Protein AF-A0AAD8WUH3-F1 (afdb_monomer_lite)

Structure (mmCIF, N/CA/C/O backbone):
data_AF-A0AAD8WUH3-F1
#
_entry.id   AF-A0AAD8WUH3-F1
#
loop_
_atom_site.group_PDB
_atom_site.id
_atom_site.type_symbol
_atom_site.label_atom_id
_atom_site.label_alt_id
_atom_site.label_comp_id
_atom_site.label_asym_id
_atom_site.label_entity_id
_atom_site.label_seq_id
_atom_site.pdbx_PDB_ins_code
_atom_site.Cartn_x
_atom_site.Cartn_y
_atom_site.Cartn_z
_atom_site.occupancy
_atom_site.B_iso_or_equiv
_atom_site.auth_seq_id
_atom_site.auth_comp_id
_atom_site.auth_asym_id
_atom_site.auth_atom_id
_atom_site.pdbx_PDB_model_num
ATOM 1 N N . MET A 1 1 ? 2.588 -2.867 -10.806 1.00 91.44 1 MET A N 1
ATOM 2 C CA . MET A 1 1 ? 3.182 -3.731 -9.761 1.00 91.44 1 MET A CA 1
ATOM 3 C C . MET A 1 1 ? 4.374 -3.021 -9.162 1.00 91.44 1 MET A C 1
ATOM 5 O O . MET A 1 1 ? 5.121 -2.404 -9.914 1.00 91.44 1 MET A O 1
ATOM 9 N N . ILE A 1 2 ? 4.530 -3.071 -7.843 1.00 93.06 2 ILE A N 1
ATOM 10 C CA . ILE A 1 2 ? 5.605 -2.370 -7.139 1.00 93.06 2 ILE A CA 1
ATOM 11 C C . ILE A 1 2 ? 6.214 -3.328 -6.122 1.00 93.06 2 ILE A C 1
ATOM 13 O O . ILE A 1 2 ? 5.486 -3.963 -5.362 1.00 93.06 2 ILE A O 1
ATOM 17 N N . GLN A 1 3 ? 7.537 -3.442 -6.139 1.00 94.94 3 GLN A N 1
ATOM 18 C CA . GLN A 1 3 ? 8.324 -4.185 -5.162 1.00 94.94 3 GLN A CA 1
ATOM 19 C C . GLN A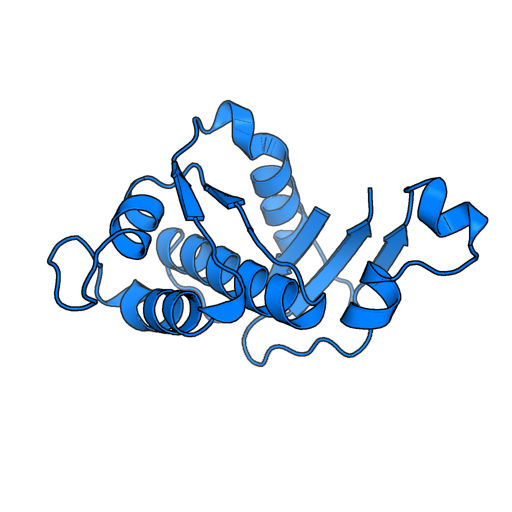 1 3 ? 9.043 -3.179 -4.273 1.00 94.94 3 GLN A C 1
ATOM 21 O O . GLN A 1 3 ? 9.718 -2.277 -4.776 1.00 94.94 3 GLN A O 1
ATOM 26 N N . ALA A 1 4 ? 8.911 -3.341 -2.964 1.00 93.75 4 ALA A N 1
ATOM 27 C CA . ALA A 1 4 ? 9.528 -2.455 -1.995 1.00 93.75 4 ALA A CA 1
ATOM 28 C C . ALA A 1 4 ? 9.868 -3.212 -0.713 1.00 93.75 4 ALA A C 1
ATOM 30 O O . ALA A 1 4 ? 9.199 -4.188 -0.371 1.00 93.75 4 ALA A O 1
ATOM 31 N N . SER A 1 5 ? 10.898 -2.762 -0.004 1.00 93.00 5 SER A N 1
ATOM 32 C CA . SER A 1 5 ? 11.261 -3.311 1.300 1.00 93.00 5 SER A CA 1
ATOM 33 C C . SER A 1 5 ? 11.525 -2.208 2.319 1.00 93.00 5 SER A C 1
ATOM 35 O O . SER A 1 5 ? 11.678 -1.032 1.988 1.00 93.00 5 SER A O 1
ATOM 37 N N . THR A 1 6 ? 11.546 -2.597 3.588 1.00 91.25 6 THR A N 1
ATOM 38 C CA . THR A 1 6 ? 11.826 -1.709 4.711 1.00 91.25 6 THR A CA 1
ATOM 39 C C . THR A 1 6 ? 12.568 -2.480 5.791 1.00 91.25 6 THR A C 1
ATOM 41 O O . THR A 1 6 ? 12.260 -3.642 6.056 1.00 91.25 6 THR A O 1
ATOM 44 N N . SER A 1 7 ? 13.544 -1.832 6.424 1.00 88.00 7 SER A N 1
ATOM 45 C CA . SER A 1 7 ? 14.205 -2.340 7.629 1.00 88.00 7 SER A CA 1
ATOM 46 C C . SER A 1 7 ? 13.462 -1.958 8.914 1.00 88.00 7 SER A C 1
ATOM 48 O O . SER A 1 7 ? 13.795 -2.460 9.982 1.00 88.00 7 SER A O 1
ATOM 50 N N . LYS A 1 8 ? 12.439 -1.093 8.830 1.00 83.56 8 LYS A N 1
ATOM 51 C CA . LYS A 1 8 ? 11.669 -0.579 9.975 1.00 83.56 8 LYS A CA 1
ATOM 52 C C . LYS A 1 8 ? 10.400 -1.389 10.260 1.00 83.56 8 LYS A C 1
ATOM 54 O O . LYS A 1 8 ? 9.394 -0.841 10.703 1.00 83.56 8 LYS A O 1
ATOM 59 N N . THR A 1 9 ? 10.428 -2.693 10.007 1.00 87.19 9 THR A N 1
ATOM 60 C CA . THR A 1 9 ? 9.318 -3.587 10.350 1.00 87.19 9 THR A CA 1
ATOM 61 C C . THR A 1 9 ? 9.752 -4.630 11.371 1.00 87.19 9 THR A C 1
ATOM 63 O O . THR A 1 9 ? 10.843 -5.186 11.283 1.00 87.19 9 THR A O 1
ATOM 66 N N . HIS A 1 10 ? 8.891 -4.886 12.352 1.00 88.12 10 HIS A N 1
ATOM 67 C CA . HIS A 1 10 ? 9.093 -5.891 13.399 1.00 88.12 10 HIS A CA 1
ATOM 68 C C . HIS A 1 10 ? 7.933 -6.894 13.480 1.00 88.12 10 HIS A C 1
ATOM 70 O O . HIS A 1 10 ? 7.990 -7.837 14.266 1.00 88.12 10 HIS A O 1
ATOM 76 N N . SER A 1 11 ? 6.886 -6.716 12.666 1.00 93.44 11 SER A N 1
ATOM 77 C CA . SER A 1 11 ? 5.752 -7.632 12.581 1.00 93.44 11 SER A CA 1
ATOM 78 C C . SER A 1 11 ? 5.241 -7.717 11.135 1.00 93.44 11 SER A C 1
ATOM 80 O O . SER A 1 11 ? 5.312 -6.733 10.391 1.00 93.44 11 SER A O 1
ATOM 82 N N . PRO A 1 12 ? 4.688 -8.867 10.706 1.00 93.38 12 PRO A N 1
ATOM 83 C CA . PRO A 1 12 ? 4.019 -8.959 9.410 1.00 93.38 12 PRO A CA 1
ATOM 84 C C . PRO A 1 12 ? 2.882 -7.940 9.270 1.00 93.38 12 PRO A C 1
ATOM 86 O O . PRO A 1 12 ? 2.707 -7.362 8.207 1.00 93.38 12 PRO A O 1
ATOM 89 N N . LEU A 1 13 ? 2.143 -7.664 10.351 1.00 95.50 13 LEU A N 1
ATOM 90 C CA . LEU A 1 13 ? 1.034 -6.711 10.333 1.00 95.50 13 LEU A CA 1
ATOM 91 C C . LEU A 1 13 ? 1.505 -5.271 10.066 1.00 95.50 13 LEU A C 1
ATOM 93 O O . LEU A 1 13 ? 0.881 -4.562 9.277 1.00 95.50 13 LEU A O 1
ATOM 97 N N . LEU A 1 14 ? 2.626 -4.855 10.662 1.00 95.38 14 LEU A N 1
ATOM 98 C CA . LEU A 1 14 ? 3.232 -3.559 10.371 1.00 95.38 14 LEU A CA 1
ATOM 99 C C . LEU A 1 14 ? 3.749 -3.487 8.928 1.00 95.38 14 LEU A C 1
ATOM 101 O O . LEU A 1 14 ? 3.601 -2.449 8.288 1.00 95.38 14 LEU A O 1
ATOM 105 N N . ALA A 1 15 ? 4.305 -4.578 8.388 1.00 94.62 15 ALA A N 1
ATOM 106 C CA . ALA A 1 15 ? 4.716 -4.623 6.983 1.00 94.62 15 ALA A CA 1
ATOM 107 C C . ALA A 1 15 ? 3.527 -4.385 6.030 1.00 94.62 15 ALA A C 1
ATOM 109 O O . ALA A 1 15 ? 3.651 -3.608 5.085 1.00 94.62 15 ALA A O 1
ATOM 110 N N . GLU A 1 16 ? 2.363 -4.973 6.318 1.00 95.81 16 GLU A N 1
ATOM 111 C CA . GLU A 1 16 ? 1.124 -4.741 5.557 1.00 95.81 16 GLU A CA 1
ATOM 112 C C . GLU A 1 16 ? 0.660 -3.276 5.647 1.00 95.81 16 GLU A C 1
ATOM 114 O O . GLU A 1 16 ? 0.289 -2.664 4.644 1.00 95.81 16 GLU A O 1
ATOM 119 N N . ALA A 1 17 ? 0.721 -2.665 6.834 1.00 96.25 17 ALA A N 1
ATOM 120 C CA . ALA A 1 17 ? 0.362 -1.255 6.993 1.00 96.25 17 ALA A CA 1
ATOM 121 C C . ALA A 1 17 ? 1.353 -0.305 6.302 1.00 96.25 17 ALA A C 1
ATOM 123 O O . ALA A 1 17 ? 0.935 0.697 5.721 1.00 96.25 17 ALA A O 1
ATOM 124 N N . LEU A 1 18 ? 2.649 -0.623 6.310 1.00 95.88 18 LEU A N 1
ATOM 125 C CA . LEU A 1 18 ? 3.662 0.115 5.553 1.00 95.88 18 LEU A CA 1
ATOM 126 C C . LEU A 1 18 ? 3.455 -0.033 4.040 1.00 95.88 18 LEU A C 1
ATOM 128 O O . LEU A 1 18 ? 3.661 0.932 3.307 1.00 95.88 18 LEU A O 1
ATOM 132 N N . ALA A 1 19 ? 2.984 -1.190 3.569 1.00 96.12 19 ALA A N 1
ATOM 133 C CA . ALA A 1 19 ? 2.599 -1.370 2.173 1.00 96.12 19 ALA A CA 1
ATOM 134 C C . ALA A 1 19 ? 1.400 -0.481 1.790 1.00 96.12 19 ALA A C 1
ATOM 136 O O . ALA A 1 19 ? 1.431 0.156 0.736 1.00 96.12 19 ALA A O 1
ATOM 137 N N . LEU A 1 20 ? 0.381 -0.359 2.654 1.00 96.88 20 LEU A N 1
ATOM 138 C CA . LEU A 1 20 ? -0.730 0.583 2.448 1.00 96.88 20 LEU A CA 1
ATOM 139 C C . LEU A 1 20 ? -0.252 2.042 2.456 1.00 96.88 20 LEU A C 1
ATOM 141 O O . LEU A 1 20 ? -0.656 2.829 1.597 1.00 96.88 20 LEU A O 1
ATOM 145 N N . PHE A 1 21 ? 0.618 2.403 3.399 1.00 96.00 21 PHE A N 1
ATOM 146 C CA . PHE A 1 21 ? 1.223 3.731 3.459 1.00 96.00 21 PHE A CA 1
ATOM 147 C C . PHE A 1 21 ? 1.978 4.055 2.163 1.00 96.00 21 PHE A C 1
ATOM 149 O O . PHE A 1 21 ? 1.702 5.079 1.541 1.00 96.00 21 PHE A O 1
ATOM 156 N N . LEU A 1 22 ? 2.838 3.149 1.687 1.00 96.19 22 LEU A N 1
ATOM 157 C CA . LEU A 1 22 ? 3.539 3.301 0.412 1.00 96.19 22 LEU A CA 1
ATOM 158 C C . LEU A 1 22 ? 2.566 3.482 -0.754 1.00 96.19 22 LEU A C 1
ATOM 160 O O . LEU A 1 22 ? 2.723 4.400 -1.555 1.00 96.19 22 LEU A O 1
ATOM 164 N N . ALA A 1 23 ? 1.558 2.614 -0.850 1.00 96.38 23 ALA A N 1
ATOM 165 C CA . ALA A 1 23 ? 0.568 2.670 -1.918 1.00 96.38 23 ALA A CA 1
ATOM 166 C C . ALA A 1 23 ? -0.197 4.003 -1.905 1.00 96.38 23 ALA A C 1
ATOM 168 O O . ALA A 1 23 ? -0.490 4.549 -2.966 1.00 96.38 23 ALA A O 1
ATOM 169 N N . THR A 1 24 ? -0.449 4.558 -0.717 1.00 96.44 24 THR A N 1
ATOM 170 C CA . THR A 1 24 ? -1.037 5.891 -0.542 1.00 96.44 24 THR A CA 1
ATOM 171 C C . THR A 1 24 ? -0.103 6.980 -1.064 1.00 96.44 24 THR A C 1
ATOM 173 O O . THR A 1 24 ? -0.515 7.777 -1.901 1.00 96.44 24 THR A O 1
ATOM 176 N N . GLN A 1 25 ? 1.165 6.995 -0.637 1.00 95.50 25 GLN A N 1
ATOM 177 C CA . GLN A 1 25 ? 2.137 7.995 -1.097 1.00 95.50 25 GLN A CA 1
ATOM 178 C C . GLN A 1 25 ? 2.317 7.955 -2.620 1.00 95.50 25 GLN A C 1
ATOM 180 O O . GLN A 1 25 ? 2.384 8.994 -3.272 1.00 95.50 25 GLN A O 1
ATOM 185 N N . ILE A 1 26 ? 2.358 6.754 -3.196 1.00 95.00 26 ILE A N 1
ATOM 186 C CA . ILE A 1 26 ? 2.469 6.556 -4.641 1.00 95.00 26 ILE A CA 1
ATOM 187 C C . ILE A 1 26 ? 1.215 7.053 -5.354 1.00 95.00 26 ILE A C 1
ATOM 189 O O . ILE A 1 26 ? 1.338 7.746 -6.359 1.00 95.00 26 ILE A O 1
ATOM 193 N N . ALA A 1 27 ? 0.023 6.750 -4.835 1.00 95.56 27 ALA A N 1
ATOM 194 C CA . ALA A 1 27 ? -1.233 7.239 -5.394 1.00 95.56 27 ALA A CA 1
ATOM 195 C C . ALA A 1 27 ? -1.298 8.775 -5.414 1.00 95.56 27 ALA A C 1
ATOM 197 O O . ALA A 1 27 ? -1.709 9.347 -6.423 1.00 95.56 27 ALA A O 1
ATOM 198 N N . VAL A 1 28 ? -0.830 9.436 -4.348 1.00 95.06 28 VAL A N 1
ATOM 199 C CA . VAL A 1 28 ? -0.711 10.904 -4.293 1.00 95.06 28 VAL A CA 1
ATOM 200 C C . VAL A 1 28 ? 0.289 11.400 -5.338 1.00 95.06 28 VAL A C 1
ATOM 202 O O . VAL A 1 28 ? -0.026 12.301 -6.113 1.00 95.06 28 VAL A O 1
ATOM 205 N N . GLN A 1 29 ? 1.467 10.775 -5.420 1.00 94.12 29 GLN A N 1
ATOM 206 C CA . GLN A 1 29 ? 2.530 11.165 -6.350 1.00 94.12 29 GLN A CA 1
ATOM 207 C C . GLN A 1 29 ? 2.102 11.066 -7.822 1.00 94.12 29 GLN A C 1
ATOM 209 O O . GLN A 1 29 ? 2.495 11.894 -8.642 1.00 94.12 29 GLN A O 1
ATOM 214 N N . VAL A 1 30 ? 1.296 10.062 -8.171 1.00 92.81 30 VAL A N 1
ATOM 215 C CA . VAL A 1 30 ? 0.757 9.895 -9.532 1.00 92.81 30 VAL A CA 1
ATOM 216 C C . VAL A 1 30 ? -0.578 10.616 -9.738 1.00 92.81 30 VAL A C 1
ATOM 218 O O . VAL A 1 30 ? -1.181 10.463 -10.797 1.00 92.81 30 VAL A O 1
ATOM 221 N N . GLN A 1 31 ? -1.032 11.397 -8.751 1.00 93.62 31 GLN A N 1
ATOM 222 C CA . GLN A 1 31 ? -2.268 12.186 -8.795 1.00 93.62 31 GLN A CA 1
ATOM 223 C C . GLN A 1 31 ? -3.520 11.340 -9.089 1.00 93.62 31 GLN A C 1
ATOM 225 O O . GLN A 1 31 ? -4.416 11.752 -9.827 1.00 93.62 31 GLN A O 1
ATOM 230 N N . ALA A 1 32 ? -3.587 10.132 -8.524 1.00 92.81 32 ALA A N 1
ATOM 231 C CA . ALA A 1 32 ? -4.744 9.260 -8.682 1.00 92.81 32 ALA A CA 1
ATOM 232 C C . ALA A 1 32 ? -5.949 9.774 -7.875 1.00 92.81 32 ALA A C 1
ATOM 234 O O . ALA A 1 32 ? -5.804 10.278 -6.764 1.00 92.81 32 ALA A O 1
ATOM 235 N N . ILE A 1 33 ? -7.157 9.589 -8.413 1.00 94.19 33 ILE A N 1
ATOM 236 C CA . ILE A 1 33 ? -8.421 9.966 -7.765 1.00 94.19 33 ILE A CA 1
ATOM 237 C C . ILE A 1 33 ? -9.368 8.764 -7.803 1.00 94.19 33 ILE A C 1
ATOM 239 O O . ILE A 1 33 ? -9.407 8.030 -8.790 1.00 94.19 33 ILE A O 1
ATOM 243 N N . GLY A 1 34 ? -10.144 8.557 -6.737 1.00 95.00 34 GLY A N 1
ATOM 244 C CA . GLY A 1 34 ? -11.085 7.439 -6.624 1.00 95.00 34 GLY A CA 1
ATOM 245 C C . GLY A 1 34 ? -10.384 6.098 -6.403 1.00 95.00 34 GLY A C 1
ATOM 246 O O . GLY A 1 34 ? -10.793 5.074 -6.953 1.00 95.00 34 GLY A O 1
ATOM 247 N N . VAL A 1 35 ? -9.295 6.101 -5.631 1.00 96.25 35 VAL A N 1
ATOM 248 C CA . VAL A 1 35 ? -8.416 4.936 -5.474 1.00 96.25 35 VAL A CA 1
ATOM 249 C C . VAL A 1 35 ? -9.092 3.837 -4.657 1.00 96.25 35 VAL A C 1
ATOM 251 O O . VAL A 1 35 ? -9.615 4.075 -3.572 1.00 96.25 35 VAL A O 1
ATOM 254 N N . THR A 1 36 ? -9.036 2.600 -5.146 1.00 96.94 36 THR A N 1
ATOM 255 C CA . THR A 1 36 ? -9.494 1.428 -4.392 1.00 96.94 36 THR A CA 1
ATOM 256 C C . THR A 1 36 ? -8.299 0.579 -3.974 1.00 96.94 36 THR A C 1
ATOM 258 O O . THR A 1 36 ? -7.662 -0.060 -4.807 1.00 96.94 36 THR A O 1
ATOM 261 N N . PHE A 1 37 ? -8.012 0.554 -2.676 1.00 97.12 37 PHE A N 1
ATOM 262 C CA . PHE A 1 37 ? -7.019 -0.324 -2.069 1.00 97.12 37 PHE A CA 1
ATOM 263 C C . PHE A 1 37 ? -7.642 -1.678 -1.730 1.00 97.12 37 PHE A C 1
ATOM 265 O O . PHE A 1 37 ? -8.727 -1.760 -1.150 1.00 97.12 37 PHE A O 1
ATOM 272 N N . LEU A 1 38 ? -6.940 -2.754 -2.071 1.00 97.56 38 LEU A N 1
ATOM 273 C CA . LEU A 1 38 ? -7.348 -4.125 -1.782 1.00 97.56 38 LEU A CA 1
ATOM 274 C C . LEU A 1 38 ? -6.275 -4.784 -0.914 1.00 97.56 38 LEU A C 1
ATOM 276 O O . LEU A 1 38 ? -5.088 -4.670 -1.209 1.00 97.56 38 LEU A O 1
ATOM 280 N N . THR A 1 39 ? -6.687 -5.468 0.149 1.00 97.75 39 THR A N 1
ATOM 281 C CA . THR A 1 39 ? -5.787 -6.222 1.034 1.00 97.75 39 THR A CA 1
ATOM 282 C C . THR A 1 39 ? -6.446 -7.527 1.456 1.00 97.75 39 THR A C 1
ATOM 284 O O . THR A 1 39 ? -7.660 -7.585 1.632 1.00 97.75 39 THR A O 1
ATOM 287 N N . ASP A 1 40 ? -5.673 -8.589 1.639 1.00 97.00 40 ASP A N 1
ATOM 288 C CA . ASP A 1 40 ? -6.136 -9.830 2.266 1.00 97.00 40 ASP A CA 1
ATOM 289 C C . ASP A 1 40 ? -5.932 -9.850 3.790 1.00 97.00 40 ASP A C 1
ATOM 291 O O . ASP A 1 40 ? -6.267 -10.829 4.457 1.00 97.00 40 ASP A O 1
ATOM 295 N N . ASN A 1 41 ? -5.445 -8.749 4.371 1.00 97.31 41 ASN A N 1
ATOM 296 C CA . ASN A 1 41 ? -5.325 -8.584 5.812 1.00 97.31 41 ASN A CA 1
ATOM 297 C C . ASN A 1 41 ? -6.585 -7.920 6.396 1.00 97.31 41 ASN A C 1
ATOM 299 O O . ASN A 1 41 ? -6.772 -6.702 6.333 1.00 97.31 41 ASN A O 1
ATOM 303 N N . LEU A 1 42 ? -7.462 -8.729 7.000 1.00 96.25 42 LEU A N 1
ATOM 304 C CA . LEU A 1 42 ? -8.721 -8.249 7.583 1.00 96.25 42 LEU A CA 1
ATOM 305 C C . LEU A 1 42 ? -8.509 -7.234 8.717 1.00 96.25 42 LEU A C 1
ATOM 307 O O . LEU A 1 42 ? -9.296 -6.296 8.847 1.00 96.25 42 LEU A O 1
ATOM 311 N N . THR A 1 43 ? -7.471 -7.414 9.536 1.00 96.19 43 THR A N 1
ATOM 312 C CA . THR A 1 43 ? -7.151 -6.497 10.639 1.00 96.19 43 THR A CA 1
ATOM 313 C C . THR A 1 43 ? -6.794 -5.117 10.099 1.00 96.19 43 THR A C 1
ATOM 315 O O . THR A 1 43 ? -7.344 -4.121 10.566 1.00 96.19 43 THR A O 1
ATOM 318 N N . LEU A 1 44 ? -5.947 -5.056 9.067 1.00 97.19 44 LEU A N 1
ATOM 319 C CA . LEU A 1 44 ? -5.587 -3.809 8.397 1.00 97.19 44 LEU A CA 1
ATOM 320 C C . LEU A 1 44 ? -6.809 -3.134 7.765 1.00 97.19 44 LEU A C 1
ATOM 322 O O . LEU A 1 44 ? -7.021 -1.940 7.969 1.00 97.19 44 LEU A O 1
ATOM 326 N N . ALA A 1 45 ? -7.636 -3.895 7.041 1.00 96.81 45 ALA A N 1
ATOM 327 C CA . ALA A 1 45 ? -8.837 -3.359 6.405 1.00 96.81 45 ALA A CA 1
ATOM 328 C C . ALA A 1 45 ? -9.799 -2.731 7.429 1.00 96.81 45 ALA A C 1
ATOM 330 O O . ALA A 1 45 ? -10.292 -1.624 7.214 1.00 96.81 45 ALA A O 1
ATOM 331 N N . LYS A 1 46 ? -10.026 -3.400 8.569 1.00 96.06 46 LYS A N 1
ATOM 332 C CA . LYS A 1 46 ? -10.848 -2.864 9.667 1.00 96.06 46 LYS A CA 1
ATOM 333 C C . LYS A 1 46 ? -10.227 -1.613 10.289 1.00 96.06 46 LYS A C 1
ATOM 335 O O . LYS A 1 46 ? -10.923 -0.617 10.457 1.00 96.06 46 LYS A O 1
ATOM 340 N N . ALA A 1 47 ? -8.924 -1.636 10.570 1.00 96.31 47 ALA A N 1
ATOM 341 C CA . ALA A 1 47 ? -8.222 -0.497 11.154 1.00 96.31 47 ALA A CA 1
ATOM 342 C C . ALA A 1 47 ? -8.291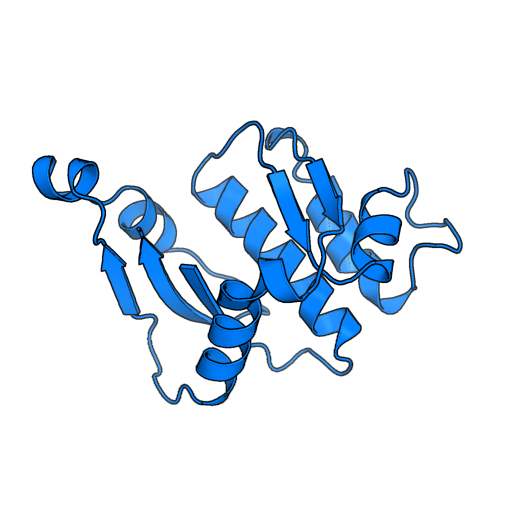 0.750 10.253 1.00 96.31 47 ALA A C 1
ATOM 344 O O . ALA A 1 47 ? -8.569 1.850 10.726 1.00 96.31 47 ALA A O 1
ATOM 345 N N . ALA A 1 48 ? -8.099 0.581 8.945 1.00 94.81 48 ALA A N 1
ATOM 346 C CA . ALA A 1 48 ? -8.177 1.669 7.975 1.00 94.81 48 ALA A CA 1
ATOM 347 C C . ALA A 1 48 ? -9.611 2.207 7.789 1.00 94.81 48 ALA A C 1
ATOM 349 O O . ALA A 1 48 ? -9.799 3.416 7.613 1.00 94.81 48 ALA A O 1
ATOM 350 N N . ALA A 1 49 ? -10.618 1.330 7.876 1.00 92.62 49 ALA A N 1
ATOM 351 C CA . ALA A 1 49 ? -12.033 1.693 7.810 1.00 92.62 49 ALA A CA 1
ATOM 352 C C . ALA A 1 49 ? -12.564 2.357 9.095 1.00 92.62 49 ALA A C 1
ATOM 354 O O . ALA A 1 49 ? -13.581 3.048 9.039 1.00 92.62 49 ALA A O 1
ATOM 355 N N . SER A 1 50 ? -11.886 2.186 10.236 1.00 93.56 50 SER A N 1
ATOM 356 C CA . SER A 1 50 ? -12.279 2.817 11.500 1.00 93.56 50 SER A CA 1
ATOM 357 C C . SER A 1 50 ? -12.351 4.342 11.360 1.00 93.56 50 SER A C 1
ATOM 359 O O . SER A 1 50 ? -11.412 4.935 10.831 1.00 93.56 50 SER A O 1
ATOM 361 N N . PRO A 1 51 ? -13.392 5.029 11.861 1.00 89.06 51 PRO A N 1
ATOM 362 C CA . PRO A 1 51 ? -13.487 6.487 11.776 1.00 89.06 51 PRO A CA 1
ATOM 363 C C . PRO A 1 51 ? -12.442 7.205 12.643 1.00 89.06 51 PRO A C 1
ATOM 365 O O . PRO A 1 51 ? -12.081 8.342 12.348 1.00 89.06 51 PRO A O 1
ATOM 368 N N . THR A 1 52 ? -11.931 6.550 13.690 1.00 90.75 52 THR A N 1
ATOM 369 C CA . THR A 1 52 ? -11.003 7.141 14.661 1.00 90.75 52 THR A CA 1
ATOM 370 C C . THR A 1 52 ? -9.830 6.216 14.969 1.00 90.75 52 THR A C 1
ATOM 372 O O . THR A 1 52 ? -9.974 4.998 15.057 1.00 90.75 52 THR A O 1
ATOM 375 N N . LEU A 1 53 ? -8.647 6.800 15.174 1.00 91.88 53 LEU A N 1
ATOM 376 C CA . LEU A 1 53 ? -7.435 6.062 15.552 1.00 91.88 53 LEU A CA 1
ATOM 377 C C . LEU A 1 53 ? -7.502 5.502 16.980 1.00 91.88 53 LEU A C 1
ATOM 379 O O . LEU A 1 53 ? -6.734 4.605 17.319 1.00 91.88 53 LEU A O 1
ATOM 383 N N . SER A 1 54 ? -8.401 6.029 17.814 1.00 89.44 54 SER A N 1
ATOM 384 C CA . SER A 1 54 ? -8.599 5.567 19.192 1.00 89.44 54 SER A CA 1
ATOM 385 C C . SER A 1 54 ? -9.478 4.320 19.295 1.00 89.44 54 SER A C 1
ATOM 387 O O . SER A 1 54 ? -9.615 3.781 20.390 1.00 89.44 54 SER A O 1
ATOM 389 N N . ASP A 1 55 ? -10.073 3.865 18.189 1.00 89.56 55 ASP A N 1
ATOM 390 C CA . ASP A 1 55 ? -10.893 2.655 18.164 1.00 89.56 55 ASP A CA 1
ATOM 391 C C . ASP A 1 55 ? -10.050 1.428 18.551 1.00 89.56 55 ASP A C 1
ATOM 393 O O . ASP A 1 55 ? -8.894 1.291 18.140 1.00 89.56 55 ASP A O 1
ATOM 397 N N . ALA A 1 56 ? -10.634 0.518 19.331 1.00 86.56 56 ALA A N 1
ATOM 398 C CA . ALA A 1 56 ? -10.004 -0.741 19.719 1.00 86.56 56 ALA A CA 1
ATOM 399 C C . ALA A 1 56 ? -9.644 -1.624 18.508 1.00 86.56 56 ALA A C 1
ATOM 401 O O . ALA A 1 56 ? -8.751 -2.465 18.599 1.00 86.56 56 ALA A O 1
ATOM 402 N N . GLN A 1 57 ? -10.309 -1.422 17.367 1.00 84.75 57 GLN A N 1
ATOM 403 C CA . GLN A 1 57 ? -10.010 -2.088 16.100 1.00 84.75 57 GLN A CA 1
ATOM 404 C C . GLN A 1 57 ? -8.749 -1.563 15.405 1.00 84.75 57 GLN A C 1
ATOM 406 O O . GLN A 1 57 ? -8.336 -2.163 14.416 1.00 84.75 57 GLN A O 1
ATOM 411 N N . VAL A 1 58 ? -8.146 -0.467 15.882 1.00 92.94 58 VAL A N 1
ATOM 412 C CA . VAL A 1 58 ? -6.893 0.085 15.351 1.00 92.94 58 VAL A CA 1
ATOM 413 C C . VAL A 1 58 ? -5.752 -0.286 16.302 1.00 92.94 58 VAL A C 1
ATOM 415 O O . VAL A 1 58 ? -5.556 0.394 17.319 1.00 92.94 58 VAL A O 1
ATOM 418 N N . PRO A 1 59 ? -4.969 -1.340 15.991 1.00 93.88 59 PRO A N 1
ATOM 419 C CA . PRO A 1 59 ? -3.807 -1.700 16.789 1.00 93.88 59 PRO A CA 1
ATOM 420 C C . PRO A 1 59 ? -2.858 -0.511 16.911 1.00 93.88 59 PRO A C 1
ATOM 422 O O . PRO A 1 59 ? -2.631 0.212 15.938 1.00 93.88 59 PRO A O 1
ATOM 425 N N . TRP A 1 60 ? -2.292 -0.321 18.105 1.00 93.00 60 TRP A N 1
ATOM 426 C CA . TRP A 1 60 ? -1.395 0.800 18.394 1.00 93.00 60 TRP A CA 1
ATOM 427 C C . TRP A 1 60 ? -0.258 0.913 17.370 1.00 93.00 60 TRP A C 1
ATOM 429 O O . TRP A 1 60 ? 0.006 2.002 16.867 1.00 93.00 60 TRP A O 1
ATOM 439 N N . GLU A 1 61 ? 0.339 -0.225 17.003 1.00 93.31 61 GLU A N 1
ATOM 440 C CA . GLU A 1 61 ? 1.457 -0.317 16.058 1.00 93.31 61 GLU A CA 1
ATOM 441 C C . GLU A 1 61 ? 1.140 0.177 14.638 1.00 93.31 61 GLU A C 1
ATOM 443 O O . GLU A 1 61 ? 2.066 0.540 13.923 1.00 93.31 61 GLU A O 1
ATOM 448 N N . LEU A 1 62 ? -0.136 0.245 14.233 1.00 94.69 62 LEU A N 1
ATOM 449 C CA . LEU A 1 62 ? -0.530 0.706 12.891 1.00 94.69 62 LEU A CA 1
ATOM 450 C C . LEU A 1 62 ? -0.999 2.163 12.868 1.00 94.69 62 LEU A C 1
ATOM 452 O O . LEU A 1 62 ? -1.238 2.713 11.793 1.00 94.69 62 LEU A O 1
ATOM 456 N N . ARG A 1 63 ? -1.185 2.803 14.032 1.00 94.94 63 ARG A N 1
ATOM 457 C CA . ARG A 1 63 ? -1.849 4.116 14.125 1.00 94.94 63 ARG A CA 1
ATOM 458 C C . ARG A 1 63 ? -1.171 5.182 13.276 1.00 94.94 63 ARG A C 1
ATOM 460 O O . ARG A 1 63 ? -1.875 5.993 12.685 1.00 94.94 63 ARG A O 1
ATOM 467 N N . GLN A 1 64 ? 0.158 5.164 13.188 1.00 93.81 64 GLN A N 1
ATOM 468 C CA . GLN A 1 64 ? 0.908 6.107 12.360 1.00 93.81 64 GLN A CA 1
ATOM 469 C C . GLN A 1 64 ? 0.575 5.924 10.873 1.00 93.81 64 GLN A C 1
ATOM 471 O O . GLN A 1 64 ? 0.170 6.875 10.213 1.00 93.81 64 GLN A O 1
ATOM 476 N N . GLN A 1 65 ? 0.669 4.701 10.356 1.00 95.12 65 GLN A N 1
ATOM 477 C CA . GLN A 1 65 ? 0.413 4.390 8.948 1.00 95.12 65 GLN A CA 1
ATOM 478 C C . GLN A 1 65 ? -1.057 4.634 8.582 1.00 95.12 65 GLN A C 1
ATOM 480 O O . GLN A 1 65 ? -1.344 5.184 7.520 1.00 95.12 65 GLN A O 1
ATOM 485 N N . ILE A 1 66 ? -1.996 4.298 9.477 1.00 96.00 66 ILE A N 1
ATOM 486 C CA . ILE A 1 66 ? -3.423 4.589 9.282 1.00 96.00 66 ILE A CA 1
ATOM 487 C C . ILE A 1 66 ? -3.698 6.098 9.304 1.00 96.00 66 ILE A C 1
ATOM 489 O O . ILE A 1 66 ? -4.531 6.571 8.530 1.00 96.00 66 ILE A O 1
ATOM 493 N N . ALA A 1 67 ? -3.010 6.868 10.153 1.00 95.75 67 ALA A N 1
ATOM 494 C CA . ALA A 1 67 ? -3.134 8.323 10.167 1.00 95.75 67 ALA A CA 1
ATOM 495 C C . ALA A 1 67 ? -2.680 8.932 8.835 1.00 95.75 67 ALA A C 1
ATOM 497 O O . ALA A 1 67 ? -3.396 9.757 8.274 1.00 95.75 67 ALA A O 1
ATOM 498 N N . GLU A 1 68 ? -1.533 8.500 8.309 1.00 94.50 68 GLU A N 1
ATOM 499 C CA . GLU A 1 68 ? -1.020 8.976 7.020 1.00 94.50 68 GLU A CA 1
ATOM 500 C C . GLU A 1 68 ? -1.934 8.586 5.851 1.00 94.50 68 GLU A C 1
ATOM 502 O O . GLU A 1 68 ? -2.260 9.435 5.025 1.00 94.50 68 GLU A O 1
ATOM 507 N N . TYR A 1 69 ? -2.448 7.350 5.830 1.00 94.81 69 TYR A N 1
ATOM 508 C CA . TYR A 1 69 ? -3.474 6.933 4.866 1.00 94.81 69 TYR A CA 1
ATOM 509 C C . TYR A 1 69 ? -4.699 7.863 4.888 1.00 94.81 69 TYR A C 1
ATOM 511 O O . TYR A 1 69 ? -5.173 8.305 3.844 1.00 94.81 69 TYR A O 1
ATOM 519 N N . LYS A 1 70 ? -5.197 8.202 6.083 1.00 94.19 70 LYS A N 1
ATOM 520 C CA . LYS A 1 70 ? -6.378 9.063 6.254 1.00 94.19 70 LYS A CA 1
ATOM 521 C C . LYS A 1 70 ? -6.137 10.525 5.877 1.00 94.19 70 LYS A C 1
ATOM 523 O O . LYS A 1 70 ? -7.093 11.203 5.508 1.00 94.19 70 LYS A O 1
ATOM 528 N N . LYS A 1 71 ? -4.900 11.022 5.984 1.00 95.31 71 LYS A N 1
ATOM 529 C CA . LYS A 1 71 ? -4.543 12.394 5.584 1.00 95.31 71 LYS A CA 1
ATOM 530 C C . LYS A 1 71 ? -4.642 12.601 4.073 1.00 95.31 71 LYS A C 1
ATOM 532 O O . LYS A 1 71 ? -4.959 13.713 3.664 1.00 95.31 71 LYS A O 1
ATOM 537 N N . ALA A 1 72 ? -4.435 11.550 3.276 1.00 94.00 72 ALA A N 1
ATOM 538 C CA . ALA A 1 72 ? -4.526 11.573 1.813 1.00 94.00 72 ALA A CA 1
ATOM 539 C C . ALA A 1 72 ? -5.988 11.595 1.311 1.00 94.00 72 ALA A C 1
ATOM 541 O O . ALA A 1 72 ? -6.428 10.755 0.518 1.00 94.00 72 ALA A O 1
ATOM 542 N N . SER A 1 73 ? -6.774 12.538 1.832 1.00 90.38 73 SER A N 1
ATOM 543 C CA . SER A 1 73 ? -8.207 12.689 1.554 1.00 90.38 73 SER A CA 1
ATOM 544 C C . SER A 1 73 ? -8.511 13.010 0.085 1.00 90.38 73 SER A C 1
ATOM 546 O O . SER A 1 73 ? -9.563 12.623 -0.427 1.00 90.38 73 SER A O 1
ATOM 548 N N . GLU A 1 74 ? -7.567 13.637 -0.618 1.00 91.69 74 GLU A N 1
ATOM 549 C CA . GLU A 1 74 ? -7.618 13.969 -2.042 1.00 91.69 74 GLU A CA 1
ATOM 550 C C . GLU A 1 74 ? -7.765 12.739 -2.945 1.00 91.69 74 GLU A C 1
ATOM 552 O O . GLU A 1 74 ? -8.324 12.833 -4.037 1.00 91.69 74 GLU A O 1
ATOM 557 N N . LEU A 1 75 ? -7.337 11.565 -2.470 1.00 94.38 75 LEU A N 1
ATOM 558 C CA . LEU A 1 75 ? -7.457 10.319 -3.220 1.00 94.38 75 LEU A CA 1
ATOM 559 C C . LEU A 1 75 ? -8.904 9.823 -3.319 1.00 94.38 75 LEU A C 1
ATOM 561 O O . LEU A 1 75 ? -9.173 8.943 -4.140 1.00 94.38 75 LEU A O 1
ATOM 565 N N . ASN A 1 76 ? -9.820 10.327 -2.476 1.00 94.19 76 ASN A N 1
ATOM 566 C CA . ASN A 1 76 ? -11.173 9.785 -2.290 1.00 94.19 76 ASN A CA 1
ATOM 567 C C . ASN A 1 76 ? -11.149 8.246 -2.211 1.00 94.19 76 ASN A C 1
ATOM 569 O O . ASN A 1 76 ? -11.821 7.541 -2.973 1.00 94.19 76 ASN A O 1
ATOM 573 N N . SER A 1 77 ? -10.252 7.733 -1.366 1.00 95.31 77 SER A N 1
ATOM 574 C CA . SER A 1 77 ? -9.875 6.331 -1.388 1.00 95.31 77 SER A CA 1
ATOM 575 C C . SER A 1 77 ? -10.826 5.447 -0.584 1.00 95.31 77 SER A C 1
ATOM 577 O O . SER A 1 77 ? -11.480 5.874 0.372 1.00 95.31 77 SER A O 1
ATOM 579 N N . LYS A 1 78 ? -10.901 4.176 -0.978 1.00 95.56 78 LYS A N 1
ATOM 580 C CA . LYS A 1 78 ? -11.595 3.115 -0.240 1.00 95.56 78 LYS A CA 1
ATOM 581 C C . LYS A 1 78 ? -10.659 1.940 -0.048 1.00 95.56 78 LYS A C 1
ATOM 583 O O . LYS A 1 78 ? -9.813 1.683 -0.898 1.00 95.56 78 LYS A O 1
ATOM 588 N N . ILE A 1 79 ? -10.852 1.197 1.035 1.00 95.94 79 ILE A N 1
ATOM 589 C CA . ILE A 1 79 ? -10.111 -0.031 1.307 1.00 95.94 79 ILE A CA 1
ATOM 590 C C . ILE A 1 79 ? -11.072 -1.200 1.491 1.00 95.94 79 ILE A C 1
ATOM 592 O O . ILE A 1 79 ? -12.065 -1.087 2.211 1.00 95.94 79 ILE A O 1
ATOM 596 N N . TYR A 1 80 ? -10.772 -2.326 0.845 1.00 97.00 80 TYR A N 1
ATOM 597 C CA . TYR A 1 80 ? -11.561 -3.549 0.948 1.00 97.00 80 TYR A CA 1
ATOM 598 C C . TYR A 1 80 ? -10.697 -4.746 1.311 1.00 97.00 80 TYR A C 1
ATOM 600 O O . TYR A 1 80 ? -9.588 -4.925 0.806 1.00 97.00 80 TYR A O 1
ATOM 608 N N . HIS A 1 81 ? -11.268 -5.600 2.156 1.00 98.12 81 HIS A N 1
ATOM 609 C CA . HIS A 1 81 ? -10.728 -6.923 2.403 1.00 98.12 81 HIS A CA 1
ATOM 610 C C . HIS A 1 81 ? -11.111 -7.878 1.263 1.00 98.12 81 HIS A C 1
ATOM 612 O O . HIS A 1 81 ? -12.290 -8.001 0.922 1.00 98.12 81 HIS A O 1
ATOM 618 N N . ILE A 1 82 ? -10.129 -8.593 0.719 1.00 97.94 82 ILE A N 1
ATOM 619 C CA . ILE A 1 82 ? -10.295 -9.624 -0.311 1.00 97.94 82 ILE A CA 1
ATOM 620 C C . ILE A 1 82 ? -9.756 -10.972 0.172 1.00 97.94 82 ILE A C 1
ATOM 622 O O . ILE A 1 82 ? -9.001 -11.058 1.132 1.00 97.94 82 ILE A O 1
ATOM 626 N N . LYS A 1 83 ? -10.143 -12.065 -0.492 1.00 97.00 83 LYS A N 1
ATOM 627 C CA . LYS A 1 83 ? -9.569 -13.383 -0.185 1.00 97.00 83 LYS A CA 1
ATOM 628 C C . LYS A 1 83 ? -8.104 -13.431 -0.629 1.00 97.00 83 LYS A C 1
ATOM 630 O O . LYS A 1 83 ? -7.783 -12.979 -1.725 1.00 97.00 83 LYS A O 1
ATOM 635 N N . ARG A 1 84 ? -7.241 -14.071 0.166 1.00 94.06 84 ARG A N 1
ATOM 636 C CA . ARG A 1 84 ? -5.798 -14.214 -0.106 1.00 94.06 84 ARG A CA 1
ATOM 637 C C . ARG A 1 84 ? -5.458 -14.742 -1.499 1.00 94.06 84 ARG A C 1
ATOM 639 O O . ARG A 1 84 ? -4.521 -14.262 -2.123 1.00 94.06 84 ARG A O 1
ATOM 646 N N . ASN A 1 85 ? -6.238 -15.684 -2.027 1.00 94.94 85 ASN A N 1
ATOM 647 C CA . ASN A 1 85 ? -6.015 -16.233 -3.369 1.00 94.94 85 ASN A CA 1
ATOM 648 C C . ASN A 1 85 ? -6.205 -15.199 -4.499 1.00 94.94 85 ASN A C 1
ATOM 650 O O . ASN A 1 85 ? -5.778 -15.451 -5.619 1.00 94.94 85 ASN A O 1
ATOM 654 N N . LEU A 1 86 ? -6.836 -14.056 -4.215 1.00 94.81 86 LEU A N 1
ATOM 655 C CA . LEU A 1 86 ? -6.983 -12.933 -5.143 1.00 94.81 86 LEU A CA 1
ATOM 656 C C . LEU A 1 86 ? -5.845 -11.906 -5.007 1.00 94.81 86 LEU A C 1
ATOM 658 O O . LEU A 1 86 ? -5.668 -11.091 -5.905 1.00 94.81 86 LEU A O 1
ATOM 662 N N . ASN A 1 87 ? -5.060 -11.952 -3.923 1.00 95.31 87 ASN A N 1
ATOM 663 C CA . ASN A 1 87 ? -3.960 -11.019 -3.647 1.00 95.31 87 ASN A CA 1
ATOM 664 C C . ASN A 1 87 ? -2.572 -11.599 -4.004 1.00 95.31 87 ASN A C 1
ATOM 666 O O . ASN A 1 87 ? -1.550 -11.190 -3.453 1.00 95.31 87 ASN A O 1
ATOM 670 N N . GLY A 1 88 ? -2.524 -12.578 -4.918 1.00 95.38 88 GLY A N 1
ATOM 671 C CA . GLY A 1 88 ? -1.296 -13.311 -5.258 1.00 95.38 88 GLY A CA 1
ATOM 672 C C . GLY A 1 88 ? -0.170 -12.413 -5.778 1.00 95.38 88 GLY A C 1
ATOM 673 O O . GLY A 1 88 ? 0.969 -12.550 -5.353 1.00 95.38 88 GLY A O 1
ATOM 674 N N . VAL A 1 89 ? -0.497 -11.416 -6.606 1.00 94.62 89 VAL A N 1
ATOM 675 C CA . VAL A 1 89 ? 0.505 -10.494 -7.168 1.00 94.62 89 VAL A CA 1
ATOM 676 C C . VAL A 1 89 ? 1.209 -9.681 -6.079 1.00 94.62 89 VAL A C 1
ATOM 678 O O . VAL A 1 89 ? 2.426 -9.513 -6.136 1.00 94.62 89 VAL A O 1
ATOM 681 N N . ALA A 1 90 ? 0.473 -9.183 -5.079 1.00 94.88 90 ALA A N 1
ATOM 682 C CA . ALA A 1 90 ? 1.071 -8.439 -3.970 1.00 94.88 90 ALA A CA 1
ATOM 683 C C . ALA A 1 90 ? 1.959 -9.350 -3.111 1.00 94.88 90 ALA A C 1
ATOM 68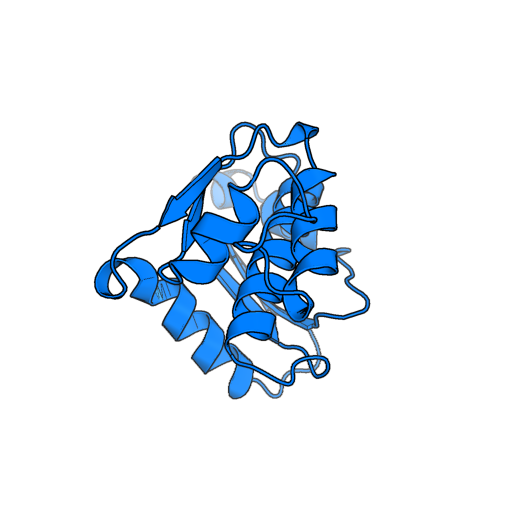5 O O . ALA A 1 90 ? 3.062 -8.955 -2.731 1.00 94.88 90 ALA A O 1
ATOM 686 N N . HIS A 1 91 ? 1.514 -10.588 -2.875 1.00 94.31 91 HIS A N 1
ATOM 687 C CA . HIS A 1 91 ? 2.300 -11.599 -2.174 1.00 94.31 91 HIS A CA 1
ATOM 688 C C . HIS A 1 91 ? 3.624 -11.900 -2.893 1.00 94.31 91 HIS A C 1
ATOM 690 O O . HIS A 1 91 ? 4.687 -11.856 -2.270 1.00 94.31 91 HIS A O 1
ATOM 696 N N . ASP A 1 92 ? 3.578 -12.135 -4.204 1.00 94.75 92 ASP A N 1
ATOM 697 C CA . ASP A 1 92 ? 4.764 -12.402 -5.021 1.00 94.75 92 ASP A CA 1
ATOM 698 C C . ASP A 1 92 ? 5.710 -11.197 -5.048 1.00 94.75 92 ASP A C 1
ATOM 700 O O . ASP A 1 92 ? 6.922 -11.359 -4.902 1.00 94.75 92 ASP A O 1
ATOM 704 N N . CYS A 1 93 ? 5.169 -9.978 -5.159 1.00 94.88 93 CYS A N 1
ATOM 705 C CA . CYS A 1 93 ? 5.960 -8.746 -5.106 1.00 94.88 93 CYS A CA 1
ATOM 706 C C . CYS A 1 93 ? 6.696 -8.599 -3.765 1.00 94.88 93 CYS A C 1
ATOM 708 O O . CYS A 1 93 ? 7.879 -8.256 -3.756 1.00 94.88 93 CYS A O 1
ATOM 710 N N . ALA A 1 94 ? 6.033 -8.897 -2.643 1.00 93.69 94 ALA A N 1
ATOM 711 C CA . ALA A 1 94 ? 6.658 -8.867 -1.320 1.00 93.69 94 ALA A CA 1
ATOM 712 C C . ALA A 1 94 ? 7.773 -9.921 -1.190 1.00 93.69 94 ALA A C 1
ATOM 714 O O . ALA A 1 94 ? 8.859 -9.619 -0.695 1.00 93.69 94 ALA A O 1
ATOM 715 N N . GLN A 1 95 ? 7.548 -11.143 -1.684 1.00 92.94 95 GLN A N 1
ATOM 716 C CA . GLN A 1 95 ? 8.562 -12.206 -1.686 1.00 92.94 95 GLN A CA 1
ATOM 717 C C . GLN A 1 95 ? 9.773 -11.858 -2.562 1.00 92.94 95 GLN A C 1
ATOM 719 O O . GLN A 1 95 ? 10.914 -12.124 -2.180 1.00 92.94 95 GLN A O 1
ATOM 724 N N . GLN A 1 96 ? 9.542 -11.253 -3.728 1.00 92.56 96 GLN A N 1
ATOM 725 C CA . GLN A 1 96 ? 10.604 -10.804 -4.629 1.00 92.56 96 GLN A CA 1
ATOM 726 C C . GLN A 1 96 ? 11.418 -9.664 -4.008 1.00 92.56 96 GLN A C 1
ATOM 728 O O . GLN A 1 96 ? 12.644 -9.705 -4.064 1.00 92.56 96 GLN A O 1
ATOM 733 N N . ALA A 1 97 ? 10.767 -8.712 -3.332 1.00 92.06 97 ALA A N 1
ATOM 734 C CA . ALA A 1 97 ? 11.446 -7.608 -2.654 1.00 92.06 97 ALA A CA 1
ATOM 735 C C . ALA A 1 97 ? 12.419 -8.077 -1.555 1.00 92.06 97 ALA A C 1
ATOM 737 O O . ALA A 1 97 ? 13.466 -7.464 -1.370 1.00 92.06 97 ALA A O 1
ATOM 738 N N . ILE A 1 98 ? 12.118 -9.182 -0.859 1.00 87.00 98 ILE A N 1
ATOM 739 C CA . ILE A 1 98 ? 13.024 -9.780 0.143 1.00 87.00 98 ILE A CA 1
ATOM 740 C C . ILE A 1 98 ? 14.308 -10.315 -0.504 1.00 87.00 98 ILE A C 1
ATOM 742 O O . ILE A 1 98 ? 15.370 -10.306 0.115 1.00 87.00 98 ILE A O 1
ATOM 746 N N . ARG A 1 99 ? 14.218 -10.806 -1.743 1.00 86.69 99 ARG A N 1
ATOM 747 C CA . ARG A 1 99 ? 15.341 -11.421 -2.467 1.00 86.69 99 ARG A CA 1
ATOM 748 C C . ARG A 1 99 ? 16.155 -10.410 -3.270 1.00 86.69 99 ARG A C 1
ATOM 750 O O . ARG A 1 99 ? 17.166 -10.792 -3.855 1.00 86.69 99 ARG A O 1
ATOM 757 N N . GLN A 1 100 ? 15.718 -9.153 -3.327 1.00 82.19 100 GLN A N 1
ATOM 758 C CA . GLN A 1 100 ? 16.359 -8.145 -4.154 1.00 82.19 100 GLN A CA 1
ATOM 759 C C . GLN A 1 100 ? 17.652 -7.638 -3.509 1.00 82.19 100 GLN A C 1
ATOM 761 O O . GLN A 1 100 ? 17.680 -7.250 -2.345 1.00 82.19 100 GLN A O 1
ATOM 766 N N . THR A 1 101 ? 18.726 -7.610 -4.295 1.00 73.44 101 THR A N 1
ATOM 767 C CA . THR A 1 101 ? 20.058 -7.130 -3.882 1.00 73.44 101 THR A CA 1
ATOM 768 C C . THR A 1 101 ? 20.483 -5.849 -4.600 1.00 73.44 101 THR A C 1
ATOM 770 O O . THR A 1 101 ? 21.598 -5.365 -4.416 1.00 73.44 101 THR A O 1
ATOM 773 N N . GLN A 1 102 ? 19.613 -5.307 -5.452 1.00 75.00 102 GLN A N 1
ATOM 774 C CA . GLN A 1 102 ? 19.900 -4.146 -6.286 1.00 75.00 102 GLN A CA 1
ATOM 775 C C . GLN A 1 102 ? 19.851 -2.855 -5.467 1.00 75.00 102 GLN A C 1
ATOM 777 O O . GLN A 1 102 ? 19.023 -2.702 -4.574 1.00 75.00 102 GLN A O 1
ATOM 782 N N . SER A 1 103 ? 20.739 -1.915 -5.791 1.00 74.50 103 SER A N 1
ATOM 783 C CA . SER A 1 103 ? 20.838 -0.624 -5.103 1.00 74.50 103 SER A CA 1
ATOM 784 C C . SER A 1 103 ? 19.886 0.443 -5.647 1.00 74.50 103 SER A C 1
ATOM 786 O O . SER A 1 103 ? 19.643 1.432 -4.959 1.00 74.50 103 SER A O 1
ATOM 788 N N . LEU A 1 104 ? 19.367 0.268 -6.867 1.00 83.56 104 LEU A N 1
ATOM 789 C CA . LEU A 1 104 ? 18.498 1.233 -7.540 1.00 83.56 104 LEU A CA 1
ATOM 790 C C . LEU A 1 104 ? 17.199 0.573 -8.020 1.00 83.56 104 LEU A C 1
ATOM 792 O O . LEU A 1 104 ? 17.242 -0.568 -8.489 1.00 83.56 104 LEU A O 1
ATOM 796 N N . PRO A 1 105 ? 16.063 1.293 -7.960 1.00 88.88 105 PRO A N 1
ATOM 797 C CA . PRO A 1 105 ? 14.792 0.796 -8.464 1.00 88.88 105 PRO A CA 1
ATOM 798 C C . PRO A 1 105 ? 14.815 0.600 -9.983 1.00 88.88 105 PRO A C 1
ATOM 800 O O . PRO A 1 105 ? 15.220 1.488 -10.735 1.00 88.88 105 PRO A O 1
ATOM 803 N N . ILE A 1 106 ? 14.306 -0.543 -10.445 1.00 90.62 106 ILE A N 1
ATOM 804 C CA . ILE A 1 106 ? 14.085 -0.806 -11.871 1.00 90.62 106 ILE A CA 1
ATOM 805 C C . ILE A 1 106 ? 12.697 -0.313 -12.278 1.00 90.62 106 ILE A C 1
ATOM 807 O O . ILE A 1 106 ? 11.683 -0.794 -11.771 1.00 90.62 106 ILE A O 1
ATOM 811 N N . PHE A 1 107 ? 12.643 0.592 -13.252 1.00 90.69 107 PHE A N 1
ATOM 812 C CA . PHE A 1 107 ? 11.394 1.050 -13.859 1.00 90.69 107 PHE A CA 1
ATOM 813 C C . PHE A 1 107 ? 11.161 0.351 -15.196 1.00 90.69 107 PHE A C 1
ATOM 815 O O . PHE A 1 107 ? 12.038 0.313 -16.055 1.00 90.69 107 PHE A O 1
ATOM 822 N N . SER A 1 108 ? 9.959 -0.186 -15.384 1.00 90.81 108 SER A N 1
ATOM 823 C CA . SER A 1 108 ? 9.538 -0.830 -16.628 1.00 90.81 108 SER A CA 1
ATOM 824 C C . SER A 1 108 ? 8.083 -0.495 -16.951 1.00 90.81 108 SER A C 1
ATOM 826 O O . SER A 1 108 ? 7.271 -0.242 -16.058 1.00 90.81 108 SER A O 1
ATOM 828 N N . CYS A 1 109 ? 7.756 -0.449 -18.243 1.00 91.94 109 CYS A N 1
ATOM 829 C CA . CYS A 1 109 ? 6.406 -0.192 -18.728 1.00 91.94 109 CYS A CA 1
ATOM 830 C C . CYS A 1 109 ? 6.067 -1.150 -19.870 1.00 91.94 109 CYS A C 1
ATOM 832 O O . CYS A 1 109 ? 6.726 -1.157 -20.908 1.00 91.94 109 CYS A O 1
ATOM 834 N N . SER A 1 110 ? 5.018 -1.942 -19.675 1.00 90.50 110 SER A N 1
ATOM 835 C CA . SER A 1 110 ? 4.464 -2.861 -20.676 1.00 90.50 110 SER A CA 1
ATOM 836 C C . SER A 1 110 ? 3.113 -2.398 -21.232 1.00 90.50 110 SER A C 1
ATOM 838 O O . SER A 1 110 ? 2.604 -2.995 -22.179 1.00 90.50 110 SER A O 1
ATOM 840 N N . ASN A 1 111 ? 2.579 -1.286 -20.717 1.00 89.06 111 ASN A N 1
ATOM 841 C CA . ASN A 1 111 ? 1.336 -0.696 -21.192 1.00 89.06 111 ASN A CA 1
ATOM 842 C C . ASN A 1 111 ? 1.501 -0.128 -22.613 1.00 89.06 111 ASN A C 1
ATOM 844 O O . ASN A 1 111 ? 2.293 0.792 -22.848 1.00 89.06 111 ASN A O 1
ATOM 848 N N . SER A 1 112 ? 0.735 -0.656 -23.568 1.00 87.50 112 SER A N 1
ATOM 849 C CA . SER A 1 112 ? 0.829 -0.269 -24.979 1.00 87.50 112 SER A CA 1
ATOM 850 C C . SER A 1 112 ? 0.453 1.195 -25.220 1.00 87.50 112 SER A C 1
ATOM 852 O O . SER A 1 112 ? 1.083 1.844 -26.052 1.00 87.50 112 SER A O 1
ATOM 854 N N . ALA A 1 113 ? -0.503 1.749 -24.467 1.00 87.81 113 ALA A N 1
ATOM 855 C CA . ALA A 1 113 ? -0.908 3.147 -24.606 1.00 87.81 113 ALA A CA 1
ATOM 856 C C . ALA A 1 113 ? 0.224 4.112 -24.219 1.00 87.81 113 ALA A C 1
ATOM 858 O O . ALA A 1 113 ? 0.455 5.106 -24.904 1.00 87.81 113 ALA A O 1
ATOM 859 N N . HIS A 1 114 ? 0.976 3.789 -23.164 1.00 88.56 114 HIS A N 1
ATOM 860 C CA . HIS A 1 114 ? 2.128 4.586 -22.736 1.00 88.56 114 HIS A CA 1
ATOM 861 C C . HIS A 1 114 ? 3.307 4.458 -23.706 1.00 88.56 114 HIS A C 1
ATOM 863 O O . HIS A 1 114 ? 3.966 5.448 -24.020 1.00 88.56 114 HIS A O 1
ATOM 869 N N . ASN A 1 115 ? 3.543 3.251 -24.226 1.00 80.94 115 ASN A N 1
ATOM 870 C CA . ASN A 1 115 ? 4.615 3.006 -25.189 1.00 80.94 115 ASN A CA 1
ATOM 871 C C . ASN A 1 115 ? 4.371 3.732 -26.521 1.00 80.94 115 ASN A C 1
ATOM 873 O O . ASN A 1 115 ? 5.317 4.256 -27.103 1.00 80.94 115 ASN A O 1
ATOM 877 N N . MET A 1 116 ? 3.115 3.842 -26.971 1.00 79.12 116 MET A N 1
ATOM 878 C CA . MET A 1 116 ? 2.764 4.626 -28.167 1.00 79.12 11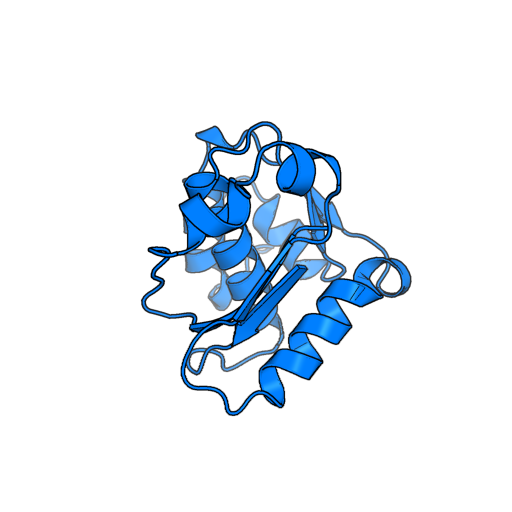6 MET A CA 1
ATOM 879 C C . MET A 1 116 ? 3.059 6.124 -28.014 1.00 79.12 116 MET A C 1
ATOM 881 O O . MET A 1 116 ? 3.406 6.780 -28.991 1.00 79.12 116 MET A O 1
ATOM 885 N N . LEU A 1 117 ? 2.947 6.663 -26.798 1.00 77.38 117 LEU A N 1
ATOM 886 C CA . LEU A 1 117 ? 3.230 8.070 -26.493 1.00 77.38 117 LEU A CA 1
ATOM 887 C C . LEU A 1 117 ? 4.718 8.334 -26.200 1.00 77.38 117 LEU A C 1
ATOM 889 O O . LEU A 1 117 ? 5.100 9.479 -25.966 1.00 77.38 117 LEU A O 1
ATOM 893 N N . GLY A 1 118 ? 5.557 7.291 -26.183 1.00 80.00 118 GLY A N 1
ATOM 894 C CA . GLY A 1 118 ? 6.990 7.391 -25.894 1.00 80.00 118 GLY A CA 1
ATOM 895 C C . GLY A 1 118 ? 7.322 7.805 -24.457 1.00 80.00 118 GLY A C 1
ATOM 896 O O . GLY A 1 118 ? 8.485 8.062 -24.155 1.00 80.00 118 GLY A O 1
ATOM 897 N N . ASN A 1 119 ? 6.329 7.879 -23.565 1.00 84.56 119 ASN A N 1
ATOM 898 C CA . ASN A 1 119 ? 6.525 8.268 -22.177 1.00 84.56 119 ASN A CA 1
ATOM 899 C C . ASN A 1 119 ? 5.541 7.544 -21.248 1.00 84.56 119 ASN A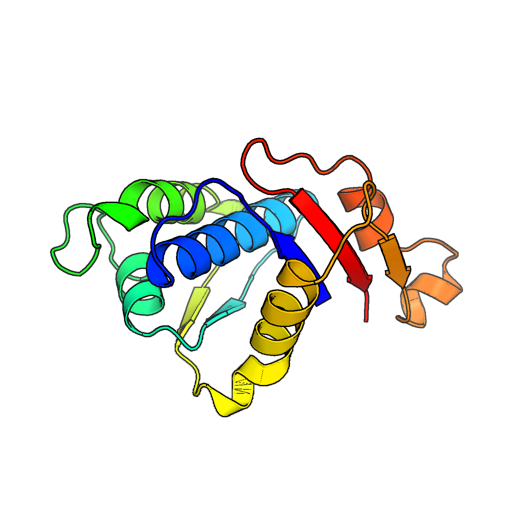 C 1
ATOM 901 O O . ASN A 1 119 ? 4.333 7.538 -21.484 1.00 84.56 119 ASN A O 1
ATOM 905 N N . CYS A 1 120 ? 6.057 6.966 -20.162 1.00 90.25 120 CYS A N 1
ATOM 906 C CA . CYS A 1 120 ? 5.236 6.337 -19.136 1.00 90.25 120 CYS A CA 1
ATOM 907 C C . CYS A 1 120 ? 5.023 7.313 -17.971 1.00 90.25 120 CYS A C 1
ATOM 909 O O . CYS A 1 120 ? 5.971 7.549 -17.218 1.00 90.25 120 CYS A O 1
ATOM 911 N N . PRO A 1 121 ? 3.796 7.827 -17.757 1.00 89.19 121 PRO A N 1
ATOM 912 C CA . PRO A 1 121 ? 3.530 8.812 -16.709 1.00 89.19 121 PRO A CA 1
ATOM 913 C C . PRO A 1 121 ? 3.836 8.264 -15.311 1.00 89.19 121 PRO A C 1
ATOM 915 O O . PRO A 1 121 ? 4.352 8.985 -14.467 1.00 89.19 121 PRO A O 1
ATOM 918 N N . ILE A 1 122 ? 3.608 6.966 -15.079 1.00 90.50 122 ILE A N 1
ATOM 919 C CA . ILE A 1 122 ? 3.942 6.311 -13.807 1.00 90.50 122 ILE A CA 1
ATOM 920 C C . ILE A 1 122 ? 5.454 6.309 -13.570 1.00 90.50 122 ILE A C 1
ATOM 922 O O . ILE A 1 122 ? 5.903 6.630 -12.472 1.00 90.50 122 ILE A O 1
ATOM 926 N N . ALA A 1 123 ? 6.245 5.971 -14.592 1.00 88.19 123 ALA A N 1
ATOM 927 C CA . ALA A 1 123 ? 7.698 5.982 -14.477 1.00 88.19 123 ALA A CA 1
ATOM 928 C C . ALA A 1 123 ? 8.215 7.411 -14.260 1.00 88.19 123 ALA A C 1
ATOM 930 O O . ALA A 1 123 ? 9.009 7.624 -13.349 1.00 88.19 123 ALA A O 1
ATOM 931 N N . SER A 1 124 ? 7.723 8.396 -15.022 1.00 88.88 124 SER A N 1
ATOM 932 C CA . SER A 1 124 ? 8.113 9.803 -14.857 1.00 88.88 124 SER A CA 1
ATOM 933 C C . SER A 1 124 ? 7.792 10.337 -13.460 1.00 88.88 124 SER A C 1
ATOM 935 O O . SER A 1 124 ? 8.653 10.941 -12.827 1.00 88.88 124 SER A O 1
ATOM 937 N N . SER A 1 125 ? 6.583 10.085 -12.950 1.00 91.00 125 SER A N 1
ATOM 938 C CA . SER A 1 125 ? 6.168 10.577 -11.631 1.00 91.00 125 SER A CA 1
ATOM 939 C C . SER A 1 125 ? 6.937 9.921 -10.485 1.00 91.00 125 SER A C 1
ATOM 941 O O . SER A 1 125 ? 7.147 10.556 -9.450 1.00 91.00 125 SER A O 1
ATOM 943 N N . LEU A 1 126 ? 7.375 8.669 -10.655 1.00 91.31 126 LEU A N 1
ATOM 944 C CA . LEU A 1 126 ? 8.052 7.906 -9.607 1.00 91.31 126 LEU A CA 1
ATOM 945 C C . LEU A 1 126 ? 9.584 7.927 -9.684 1.00 91.31 126 LEU A C 1
ATOM 947 O O . LEU A 1 126 ? 10.222 7.488 -8.732 1.00 91.31 126 LEU A O 1
ATOM 951 N N . GLN A 1 127 ? 10.190 8.480 -10.740 1.00 85.88 127 GLN A N 1
ATOM 952 C CA . GLN A 1 127 ? 11.652 8.630 -10.839 1.00 85.88 127 GLN A CA 1
ATOM 953 C C . GLN A 1 127 ? 12.258 9.388 -9.650 1.00 85.88 127 GLN A C 1
ATOM 955 O O . GLN A 1 127 ? 13.334 9.032 -9.182 1.00 85.88 127 GLN A O 1
ATOM 960 N N . ASN A 1 128 ? 11.543 10.396 -9.143 1.00 84.44 128 ASN A N 1
ATOM 961 C CA . ASN A 1 128 ? 11.952 11.196 -7.986 1.00 84.44 128 ASN A CA 1
ATOM 962 C C . ASN A 1 128 ? 11.180 10.826 -6.711 1.00 84.44 128 ASN A C 1
ATOM 964 O O . ASN A 1 128 ? 11.200 11.579 -5.737 1.00 84.44 128 ASN A O 1
ATOM 968 N N . PHE A 1 129 ? 10.458 9.701 -6.714 1.00 89.56 129 PHE A N 1
ATOM 969 C CA . PHE A 1 129 ? 9.760 9.249 -5.521 1.00 89.56 129 PHE A CA 1
ATOM 970 C C . PHE A 1 129 ? 10.781 8.851 -4.459 1.00 89.56 129 PHE A C 1
ATOM 972 O O . PHE A 1 129 ? 11.636 7.993 -4.679 1.00 89.56 129 PHE A O 1
ATOM 979 N N . PHE A 1 130 ? 10.652 9.455 -3.285 1.00 85.56 130 PHE A N 1
ATOM 980 C CA . PHE A 1 130 ? 11.496 9.162 -2.144 1.00 85.56 130 PHE A CA 1
ATOM 981 C C . PHE A 1 130 ? 10.631 8.923 -0.912 1.00 85.56 130 PHE A C 1
ATOM 983 O O . PHE A 1 130 ? 9.736 9.709 -0.602 1.00 85.56 130 PHE A O 1
ATOM 990 N N . SER A 1 131 ? 10.934 7.851 -0.185 1.00 85.69 131 SER A N 1
ATOM 991 C CA . SER A 1 131 ? 10.345 7.556 1.115 1.00 85.69 131 SER A CA 1
ATOM 992 C C . SER A 1 131 ? 11.468 7.291 2.111 1.00 85.69 131 SER A C 1
ATOM 994 O O . SER A 1 131 ? 12.385 6.522 1.836 1.00 85.69 131 SER A O 1
ATOM 996 N N . GLN A 1 132 ? 11.410 7.933 3.280 1.00 81.56 132 GLN A N 1
ATOM 997 C CA . GLN A 1 132 ? 12.449 7.803 4.312 1.00 81.56 132 GLN A CA 1
ATOM 998 C C . GLN A 1 132 ? 12.506 6.401 4.934 1.00 81.56 132 GLN A C 1
ATOM 1000 O O . GLN A 1 132 ? 13.499 6.037 5.560 1.00 81.56 132 GLN A O 1
ATOM 1005 N N . GLU A 1 133 ? 11.424 5.632 4.820 1.00 84.38 133 GLU A N 1
ATOM 1006 C CA . GLU A 1 133 ? 11.258 4.361 5.531 1.00 84.38 133 GLU A CA 1
ATOM 1007 C C . GLU A 1 133 ? 11.202 3.157 4.595 1.00 84.38 133 GLU A C 1
ATOM 1009 O O . GLU A 1 133 ? 11.296 2.022 5.061 1.00 84.38 133 GLU A O 1
ATOM 1014 N N . ILE A 1 134 ? 11.036 3.390 3.292 1.00 90.88 134 ILE A N 1
ATOM 1015 C CA . ILE A 1 134 ? 10.728 2.355 2.311 1.00 90.88 134 ILE A CA 1
ATOM 1016 C C . ILE A 1 134 ? 11.616 2.535 1.085 1.00 90.88 134 ILE A C 1
ATOM 1018 O O . ILE A 1 134 ? 11.675 3.610 0.493 1.00 90.88 134 ILE A O 1
ATOM 1022 N N . VAL A 1 135 ? 12.276 1.451 0.688 1.00 91.44 135 VAL A N 1
ATOM 1023 C CA . VAL A 1 135 ? 13.127 1.387 -0.499 1.00 91.44 135 VAL A CA 1
ATOM 1024 C C . VAL A 1 135 ? 12.343 0.731 -1.626 1.00 91.44 135 VAL A C 1
ATOM 1026 O O . VAL A 1 135 ? 11.856 -0.390 -1.472 1.00 91.44 135 VAL A O 1
ATOM 1029 N N . LEU A 1 136 ? 12.224 1.425 -2.759 1.00 93.12 136 LEU A N 1
ATOM 1030 C CA . LEU A 1 136 ? 11.673 0.852 -3.984 1.00 93.12 136 LEU A CA 1
ATOM 1031 C C . LEU A 1 136 ? 12.730 0.005 -4.697 1.00 93.12 136 LEU A C 1
ATOM 1033 O O . LEU A 1 136 ? 13.865 0.439 -4.872 1.00 93.12 136 LEU A O 1
ATOM 1037 N N . HIS A 1 137 ? 12.316 -1.170 -5.166 1.00 93.31 137 HIS A N 1
ATOM 1038 C CA . HIS A 1 137 ? 13.162 -2.122 -5.896 1.00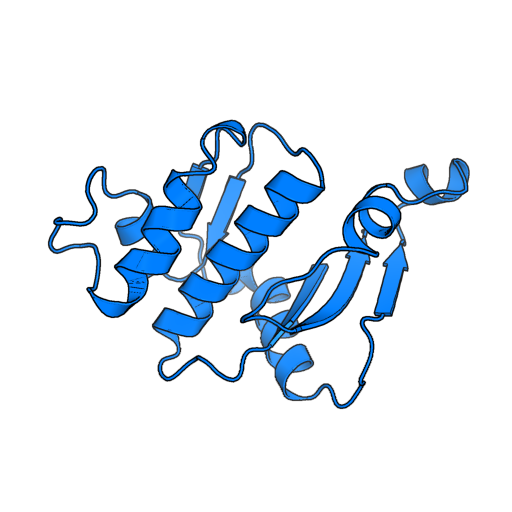 93.31 137 HIS A CA 1
ATOM 1039 C C . HIS A 1 137 ? 12.758 -2.258 -7.354 1.00 93.31 137 HIS A C 1
ATOM 1041 O O . HIS A 1 137 ? 13.606 -2.337 -8.239 1.00 93.31 137 HIS A O 1
ATOM 1047 N N . ALA A 1 138 ? 11.455 -2.282 -7.616 1.00 92.56 138 ALA A N 1
ATOM 1048 C CA . ALA A 1 138 ? 10.940 -2.352 -8.970 1.00 92.56 138 ALA A CA 1
ATOM 1049 C C . ALA A 1 138 ? 9.574 -1.685 -9.067 1.00 92.56 138 ALA A C 1
ATOM 1051 O O . ALA A 1 138 ? 8.726 -1.831 -8.185 1.00 92.56 138 ALA A O 1
ATOM 1052 N N . VAL A 1 139 ? 9.347 -1.006 -10.183 1.00 92.88 139 VAL A N 1
ATOM 1053 C CA . VAL A 1 139 ? 8.061 -0.447 -10.582 1.00 92.88 139 VAL A CA 1
ATOM 1054 C C . VAL A 1 139 ? 7.788 -0.928 -11.998 1.00 92.88 139 VAL A C 1
ATOM 1056 O O . VAL A 1 139 ? 8.500 -0.581 -12.939 1.00 92.88 139 VAL A O 1
ATOM 1059 N N . ASN A 1 140 ? 6.751 -1.743 -12.151 1.00 92.00 140 ASN A N 1
ATOM 1060 C CA . ASN A 1 140 ? 6.289 -2.219 -13.446 1.00 92.00 140 ASN A CA 1
ATOM 1061 C C . ASN A 1 140 ? 4.885 -1.672 -13.723 1.00 92.00 140 ASN A C 1
ATOM 1063 O O . ASN A 1 140 ? 3.922 -2.034 -13.035 1.00 92.00 140 ASN A O 1
ATOM 1067 N N . CYS A 1 141 ? 4.777 -0.783 -14.707 1.00 91.12 141 CYS A N 1
ATOM 1068 C CA . CYS A 1 141 ? 3.502 -0.320 -15.239 1.00 91.12 141 CYS A CA 1
ATOM 1069 C C . CYS A 1 141 ? 2.978 -1.356 -16.239 1.00 91.12 141 CYS A C 1
ATOM 1071 O O . CYS A 1 141 ? 3.632 -1.634 -17.247 1.00 91.12 141 CYS A O 1
ATOM 1073 N N . LEU A 1 142 ? 1.805 -1.914 -15.949 1.00 87.56 142 LEU A N 1
ATOM 1074 C CA . LEU A 1 142 ? 1.120 -2.881 -16.806 1.00 87.56 142 LEU A CA 1
ATOM 1075 C C . LEU A 1 142 ? 0.121 -2.182 -17.731 1.00 87.56 142 LEU A C 1
ATOM 1077 O O . LEU A 1 142 ? -0.409 -1.119 -17.328 1.00 87.56 142 LEU A O 1
#

Sequence (142 aa):
MIQASTSKTHSPLLAEALALFLATQIAVQVQAIGVTFLTDNLTLAKAAASPTLSDAQVPWELRQQIAEYKKASELNSKIYHIKRNLNGVAHDCAQQAIRQTQSLPIFSCSNSAHNMLGNCPIASSLQNFFSQEIVLHAVNCL

InterPro domains:
  IPR002156 Ribonuclease H domain [PF13456] (3-97)
  IPR012337 Ribonuclease H-like superfamily [SSF53098] (8-105)
  IPR036397 Ribonuclease H superfamily [G3DSA:3.30.420.10] (2-109)

Foldseek 3Di:
DWAKDFPPDDDPVLVVLVVLLVVLLLCVLLQAAAAEAEDQDPLNLQLLPDPDCPDPSNPPSNSVSSVSSVVSVRNVYHYDHDHPVVCVVVVVSHVVNVVDPDPAEAEEEPDPVCVVVVHDSSCVSCVPDDDPGMGTHYDYHD

Radius of gyration: 15.31 Å; chains: 1; bounding box: 34×30×48 Å

pLDDT: mean 91.85, std 4.99, range [73.44, 98.12]

Secondary structure (DSSP, 8-state):
-EEEE-SS-SSHHHHHHHHHHHHHHHHHHTT--S-EEEES-HHHHHHHH-S-TTSTTS-GGGHHHHHHHHH-GGG--EEEE--GGG-HHHHHHHHHHHH---SSPEEEE--HHHHHTT--HHHHHHTT---SS-EEEEEEE-

Organism: Lolium multiflorum (NCBI:txid4521)